Protein AF-A0A7C4ZB69-F1 (afdb_monomer_lite)

Radius of gyration: 23.12 Å; chains: 1; bounding box: 70×53×35 Å

pLDDT: mean 79.79, std 21.78, range [31.44, 98.06]

Foldseek 3Di:
DDDDDDDDDDDDDDDDDPPPPVPVQQAAEEEEFEDVSVVCVVLLVVQPSYDYDPPDGQEYEFEEAPVRVVVCCVVPPPRHYQYDYPDPDHPPHDPDDSNVSSVCVSVVND

Sequence (110 aa):
MIRDIGGVEDTKVDECNSAQDAKTQKRIRVLLFGKDVELLAPICEKFPQIELVKENPDFIITYGGDGTLISAELKYPNLPKVPILNSSRGHRCIPHPPEYVIKRLAEGTL

Structure (mmCIF, N/CA/C/O backbone):
data_AF-A0A7C4ZB69-F1
#
_entry.id   AF-A0A7C4ZB69-F1
#
loop_
_atom_site.group_PDB
_atom_site.id
_atom_site.type_symbol
_atom_site.label_atom_id
_atom_site.label_alt_id
_atom_site.label_comp_id
_atom_site.label_asym_id
_atom_site.label_entity_id
_atom_site.label_seq_id
_atom_site.pdbx_PDB_ins_code
_atom_site.Cartn_x
_atom_site.Cartn_y
_atom_site.Cartn_z
_atom_site.occupancy
_atom_site.B_iso_or_equiv
_atom_site.auth_seq_id
_atom_site.auth_comp_id
_atom_site.auth_asym_id
_atom_site.auth_atom_id
_atom_site.pdbx_PDB_model_num
ATOM 1 N N . MET A 1 1 ? -59.053 26.831 -20.832 1.00 43.75 1 MET A N 1
ATOM 2 C CA . MET A 1 1 ? -57.914 27.728 -20.553 1.00 43.75 1 MET A CA 1
ATOM 3 C C . MET A 1 1 ? -57.957 27.989 -19.058 1.00 43.75 1 MET A C 1
ATOM 5 O O . MET A 1 1 ? -58.867 28.665 -18.611 1.00 43.75 1 MET A O 1
ATOM 9 N N . ILE A 1 2 ? -57.132 27.298 -18.276 1.00 43.56 2 ILE A N 1
ATOM 10 C CA . ILE A 1 2 ? -57.141 27.384 -16.809 1.00 43.56 2 ILE A CA 1
ATOM 11 C C . ILE A 1 2 ? -55.713 27.337 -16.288 1.00 43.56 2 ILE A C 1
ATOM 13 O O . ILE A 1 2 ? -54.879 26.660 -16.894 1.00 43.56 2 ILE A O 1
ATOM 17 N N . ARG A 1 3 ? -55.568 27.958 -15.110 1.00 32.47 3 ARG A N 1
ATOM 18 C CA . ARG A 1 3 ? -54.425 28.043 -14.192 1.00 32.47 3 ARG A CA 1
ATOM 19 C C . ARG A 1 3 ? -53.520 29.247 -14.429 1.00 32.47 3 ARG A C 1
ATOM 21 O O . ARG A 1 3 ? -53.169 29.523 -15.566 1.00 32.47 3 ARG A O 1
ATOM 28 N N . ASP A 1 4 ? -53.019 29.950 -13.427 1.00 35.41 4 ASP A N 1
ATOM 29 C CA . ASP A 1 4 ? -53.320 30.138 -12.001 1.00 35.41 4 ASP A CA 1
ATOM 30 C C . ASP A 1 4 ? -52.243 31.138 -11.533 1.00 35.41 4 ASP A C 1
ATOM 32 O O . ASP A 1 4 ? -51.114 31.064 -12.008 1.00 35.41 4 ASP A O 1
ATOM 36 N N . ILE A 1 5 ? -52.617 32.027 -10.612 1.00 48.03 5 ILE A N 1
ATOM 37 C CA . ILE A 1 5 ? -51.852 32.450 -9.422 1.00 48.03 5 ILE A CA 1
ATOM 38 C C . ILE A 1 5 ? -50.454 33.077 -9.613 1.00 48.03 5 ILE A C 1
ATOM 40 O O . ILE A 1 5 ? -49.512 32.495 -10.141 1.00 48.03 5 ILE A O 1
ATOM 44 N N . GLY A 1 6 ? -50.322 34.282 -9.049 1.00 36.31 6 GLY A N 1
ATOM 45 C CA . GLY A 1 6 ? -49.064 35.004 -8.910 1.00 36.31 6 GLY A CA 1
ATOM 46 C C . GLY A 1 6 ? -48.138 34.459 -7.816 1.00 36.31 6 GLY A C 1
ATOM 47 O O . GLY A 1 6 ? -48.573 33.831 -6.855 1.00 36.31 6 GLY A O 1
ATOM 48 N N . GLY A 1 7 ? -46.854 34.775 -7.961 1.00 33.28 7 GLY A N 1
ATOM 49 C CA . GLY A 1 7 ? -45.846 34.824 -6.897 1.00 33.28 7 GLY A CA 1
ATOM 50 C C . GLY A 1 7 ? -45.174 36.194 -7.029 1.00 33.28 7 GLY A C 1
ATOM 51 O O . GLY A 1 7 ? -44.743 36.536 -8.125 1.00 33.28 7 GLY A O 1
ATOM 52 N N . VAL A 1 8 ? -45.371 37.121 -6.089 1.00 39.72 8 VAL A N 1
ATOM 53 C CA . VAL A 1 8 ? -44.670 37.242 -4.797 1.00 39.72 8 VAL A CA 1
ATOM 54 C C . VAL A 1 8 ? -43.181 37.513 -5.013 1.00 39.72 8 VAL A C 1
ATOM 56 O O . VAL A 1 8 ? -42.430 36.659 -5.478 1.00 39.72 8 VAL A O 1
ATOM 59 N N . GLU A 1 9 ? -42.833 38.760 -4.701 1.00 37.56 9 GLU A N 1
ATOM 60 C CA . GLU A 1 9 ? -41.495 39.312 -4.553 1.00 37.56 9 GLU A CA 1
ATOM 61 C C . GLU A 1 9 ? -40.703 38.624 -3.432 1.00 37.56 9 GLU A C 1
ATOM 63 O O . GLU A 1 9 ? -41.236 37.886 -2.606 1.00 37.56 9 GLU A O 1
ATOM 68 N N . ASP A 1 10 ? -39.421 38.977 -3.421 1.00 31.44 10 ASP A N 1
ATOM 69 C CA . ASP A 1 10 ? -38.567 39.131 -2.251 1.00 31.44 10 ASP A CA 1
ATOM 70 C C . ASP A 1 10 ? -37.397 38.161 -2.069 1.00 31.44 10 ASP A C 1
ATOM 72 O O . ASP A 1 10 ? -37.504 36.942 -1.953 1.00 31.44 10 ASP A O 1
ATOM 76 N N . THR A 1 11 ? -36.286 38.849 -1.798 1.00 35.12 11 THR A N 1
ATOM 77 C CA . THR A 1 11 ? -35.204 38.531 -0.860 1.00 35.12 11 THR A CA 1
ATOM 78 C C . THR A 1 11 ? -33.891 38.025 -1.456 1.00 35.12 11 THR A C 1
ATOM 80 O O . THR A 1 11 ? -33.701 36.857 -1.779 1.00 35.12 11 THR A O 1
ATOM 83 N N . LYS A 1 12 ? -32.927 38.956 -1.497 1.00 47.19 12 LYS A N 1
ATOM 84 C CA . LYS A 1 12 ? -31.493 38.684 -1.370 1.00 47.19 12 LYS A CA 1
ATOM 85 C C . LYS A 1 12 ? -31.233 37.958 -0.050 1.00 47.19 12 LYS A C 1
ATOM 87 O O . LYS A 1 12 ? -31.535 38.531 0.988 1.00 47.19 12 LYS A O 1
ATOM 92 N N . VAL A 1 13 ? -30.625 36.784 -0.122 1.00 35.25 13 VAL A N 1
ATOM 93 C CA . VAL A 1 13 ? -29.932 36.055 0.953 1.00 35.25 13 VAL A CA 1
ATOM 94 C C . VAL A 1 13 ? -29.069 35.003 0.244 1.00 35.25 13 VAL A C 1
ATOM 96 O O . VAL A 1 13 ? -29.503 34.448 -0.760 1.00 35.25 13 VAL A O 1
ATOM 99 N N . ASP A 1 14 ? -27.856 34.628 0.605 1.00 37.31 14 ASP A N 1
ATOM 100 C CA . ASP A 1 14 ? -26.822 35.107 1.510 1.00 37.31 14 ASP A CA 1
ATOM 101 C C . ASP A 1 14 ? -25.552 34.338 1.085 1.00 37.31 14 ASP A C 1
ATOM 103 O O . ASP A 1 14 ? -25.620 33.334 0.366 1.00 37.31 14 ASP A O 1
ATOM 107 N N . GLU A 1 15 ? -24.389 34.834 1.492 1.00 51.53 15 GLU A N 1
ATOM 108 C CA . GLU A 1 15 ? -23.071 34.215 1.337 1.00 51.53 15 GLU A CA 1
ATOM 109 C C . GLU A 1 15 ? -23.091 32.687 1.539 1.00 51.53 15 GLU A C 1
ATOM 111 O O . GLU A 1 15 ? -23.416 32.196 2.618 1.00 51.53 15 GLU A O 1
ATOM 116 N N . CYS A 1 16 ? -22.687 31.910 0.528 1.00 37.69 16 CYS A N 1
ATOM 117 C CA . CYS A 1 16 ? -22.610 30.454 0.664 1.00 37.69 16 CYS A CA 1
ATOM 118 C C . CYS A 1 16 ? -21.157 29.974 0.820 1.00 37.69 16 CYS A C 1
ATOM 120 O O . CYS A 1 16 ? -20.492 29.567 -0.129 1.00 37.69 16 CYS A O 1
ATOM 122 N N . ASN A 1 17 ? -20.692 30.074 2.069 1.00 44.84 17 ASN A N 1
ATOM 123 C CA . ASN A 1 17 ? -19.948 29.060 2.828 1.00 44.84 17 ASN A CA 1
ATOM 124 C C . ASN A 1 17 ? -18.706 28.402 2.198 1.00 44.84 17 ASN A C 1
ATOM 126 O O . ASN A 1 17 ? -18.672 27.204 1.923 1.00 44.84 17 ASN A O 1
ATOM 130 N N . SER A 1 18 ? -17.599 29.143 2.191 1.00 44.59 18 SER A N 1
ATOM 131 C CA . SER A 1 18 ? -16.220 28.657 2.011 1.00 44.59 18 SER A CA 1
ATOM 132 C C . SER A 1 18 ? -15.655 27.839 3.197 1.00 44.59 18 SER A C 1
ATOM 134 O O . SER A 1 18 ? -14.445 27.807 3.410 1.00 44.59 18 SER A O 1
ATOM 136 N N . ALA A 1 19 ? -16.494 27.148 3.977 1.00 48.03 19 ALA A N 1
ATOM 137 C CA . ALA A 1 19 ? -16.048 26.434 5.184 1.00 48.03 19 ALA A CA 1
ATOM 138 C C . ALA A 1 19 ? -16.822 25.141 5.520 1.00 48.03 19 ALA A C 1
ATOM 140 O O . ALA A 1 19 ? -16.573 24.552 6.571 1.00 48.03 19 ALA A O 1
ATOM 141 N N . GLN A 1 20 ? -17.750 24.679 4.667 1.00 46.12 20 GLN A N 1
ATOM 142 C CA . GLN A 1 20 ? -18.690 23.597 5.021 1.00 46.12 20 GLN A CA 1
ATOM 143 C C . GLN A 1 20 ? -18.571 22.294 4.207 1.00 46.12 20 GLN A C 1
ATOM 145 O O . GLN A 1 20 ? -19.396 21.403 4.378 1.00 46.12 20 GLN A O 1
ATOM 150 N N . ASP A 1 21 ? -17.498 22.112 3.429 1.00 44.44 21 ASP A N 1
ATOM 151 C CA . ASP A 1 21 ? -17.197 20.841 2.736 1.00 44.44 21 ASP A CA 1
ATOM 152 C C . ASP A 1 21 ? -16.018 20.061 3.343 1.00 44.44 21 ASP A C 1
ATOM 154 O O . ASP A 1 21 ? -15.513 19.100 2.761 1.00 44.44 21 ASP A O 1
ATOM 158 N N . ALA A 1 22 ? -15.615 20.393 4.571 1.00 47.12 22 ALA A N 1
ATOM 159 C CA . ALA A 1 22 ? -14.806 19.505 5.402 1.00 47.12 22 ALA A CA 1
ATOM 160 C C . ALA A 1 22 ? -15.689 18.371 5.954 1.00 47.12 22 ALA A C 1
ATOM 162 O O . ALA A 1 22 ? -15.840 18.205 7.164 1.00 47.12 22 ALA A O 1
ATOM 163 N N . LYS A 1 23 ? -16.311 17.580 5.064 1.00 46.44 23 LYS A N 1
ATOM 164 C CA . LYS A 1 23 ? -16.843 16.268 5.441 1.00 46.44 23 LYS A CA 1
ATOM 165 C C . LYS A 1 23 ? -15.718 15.549 6.168 1.00 46.44 23 LYS A C 1
ATOM 167 O O . LYS A 1 23 ? -14.622 15.437 5.625 1.00 46.44 23 LYS A O 1
ATOM 172 N N . THR A 1 24 ? -16.001 15.071 7.373 1.00 55.00 24 THR A N 1
ATOM 173 C CA . THR A 1 24 ? -15.181 14.154 8.165 1.00 55.00 24 THR A CA 1
ATOM 174 C C . THR A 1 24 ? -14.897 12.891 7.345 1.00 55.00 24 THR A C 1
ATOM 176 O O . THR A 1 24 ? -15.523 11.851 7.535 1.00 55.00 24 THR A O 1
ATOM 179 N N . GLN A 1 25 ? -14.024 12.982 6.342 1.00 62.03 25 GLN A N 1
ATOM 180 C CA . GLN A 1 25 ? -13.641 11.845 5.529 1.00 62.03 25 GLN A CA 1
ATOM 181 C C . GLN A 1 25 ? -12.734 10.993 6.401 1.00 62.03 25 GLN A C 1
ATOM 183 O O . GLN A 1 25 ? -11.645 11.412 6.793 1.00 62.03 25 GLN A O 1
ATOM 188 N N . LYS A 1 26 ? -13.243 9.816 6.772 1.00 79.31 26 LYS A N 1
ATOM 189 C CA . LYS A 1 26 ? -12.492 8.800 7.500 1.00 79.31 26 LYS A CA 1
ATOM 190 C C . LYS A 1 26 ? -11.187 8.545 6.746 1.00 79.31 26 LYS A C 1
ATOM 192 O O . LYS A 1 26 ? -11.222 8.075 5.611 1.00 79.31 26 LYS A O 1
ATOM 197 N N . ARG A 1 27 ? -10.059 8.872 7.375 1.00 90.12 27 ARG A N 1
ATOM 198 C CA . ARG A 1 27 ? -8.737 8.577 6.826 1.00 90.12 27 ARG A CA 1
ATOM 199 C C . ARG A 1 27 ? -8.486 7.076 6.892 1.00 90.12 27 ARG A C 1
ATOM 201 O O . ARG A 1 27 ? -8.844 6.420 7.869 1.00 90.12 27 ARG A O 1
ATOM 208 N N . ILE A 1 28 ? -7.896 6.547 5.835 1.00 94.38 28 ILE A N 1
ATOM 209 C CA . ILE A 1 28 ? -7.468 5.163 5.713 1.00 94.38 28 ILE A CA 1
ATOM 210 C C . ILE A 1 28 ? -6.036 5.093 6.228 1.00 94.38 28 ILE A C 1
ATOM 212 O O . ILE A 1 28 ? -5.151 5.764 5.694 1.00 94.38 28 ILE A O 1
ATOM 216 N N . ARG A 1 29 ? -5.798 4.276 7.256 1.00 96.81 29 ARG A N 1
ATOM 217 C CA . ARG A 1 29 ? -4.463 4.115 7.835 1.00 96.81 29 ARG A CA 1
ATOM 218 C C . ARG A 1 29 ? -3.699 3.058 7.059 1.00 96.81 29 ARG A C 1
ATOM 220 O O . ARG A 1 29 ? -4.124 1.905 6.973 1.00 96.81 29 ARG A O 1
ATOM 227 N N . VAL A 1 30 ? -2.564 3.440 6.502 1.00 97.31 30 VAL A N 1
ATOM 228 C CA . VAL A 1 30 ? -1.779 2.603 5.601 1.00 97.31 30 VAL A CA 1
ATOM 229 C C . VAL A 1 30 ? -0.380 2.409 6.156 1.00 97.31 30 VAL A C 1
ATOM 231 O O . VAL A 1 30 ? 0.294 3.371 6.515 1.00 97.31 30 VAL A O 1
ATOM 234 N N . LEU A 1 31 ? 0.082 1.161 6.160 1.00 98.06 31 LEU A N 1
ATOM 235 C CA . LEU A 1 31 ? 1.486 0.832 6.370 1.00 98.06 31 LEU A CA 1
ATOM 236 C C . LEU A 1 31 ? 2.139 0.467 5.036 1.00 98.06 31 LEU A C 1
ATOM 238 O O . LEU A 1 31 ? 1.602 -0.311 4.247 1.00 98.06 31 LEU A O 1
ATOM 242 N N . LEU A 1 32 ? 3.324 1.022 4.804 1.00 97.44 32 LEU A N 1
ATOM 243 C CA . LEU A 1 32 ? 4.161 0.743 3.644 1.00 97.44 32 LEU A CA 1
ATOM 244 C C . LEU A 1 32 ? 5.120 -0.417 3.953 1.00 97.44 32 LEU A C 1
ATOM 246 O O . LEU A 1 32 ? 5.820 -0.391 4.966 1.00 97.44 32 LEU A O 1
ATOM 250 N N . PHE A 1 33 ? 5.166 -1.436 3.092 1.00 96.94 33 PHE A N 1
ATOM 251 C CA . PHE A 1 33 ? 6.056 -2.588 3.241 1.00 96.94 33 PHE A CA 1
ATOM 252 C C . PHE A 1 33 ? 6.769 -2.977 1.932 1.00 96.94 33 PHE A C 1
ATOM 254 O O . PHE A 1 33 ? 6.138 -3.219 0.905 1.00 96.94 33 PHE A O 1
ATOM 261 N N . GLY A 1 34 ? 8.096 -3.101 1.963 1.00 93.12 34 GLY A N 1
ATOM 262 C CA . GLY A 1 34 ? 8.903 -3.503 0.806 1.00 93.12 34 GLY A CA 1
ATOM 263 C C . GLY A 1 34 ? 10.311 -2.915 0.853 1.00 93.12 34 GLY A C 1
ATOM 264 O O . GLY A 1 34 ? 10.616 -2.135 1.747 1.00 93.12 34 GLY A O 1
ATOM 265 N N . LYS A 1 35 ? 11.167 -3.308 -0.098 1.00 87.56 35 LYS A N 1
ATOM 266 C CA . LYS A 1 35 ? 12.568 -2.851 -0.169 1.00 87.56 35 LYS A CA 1
ATOM 267 C C . L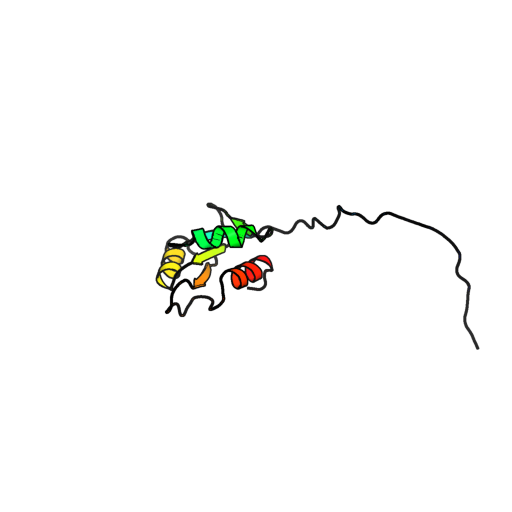YS A 1 35 ? 12.705 -1.396 -0.632 1.00 87.56 35 LYS A C 1
ATOM 269 O O . LYS A 1 35 ? 13.591 -0.710 -0.150 1.00 87.56 35 LYS A O 1
ATOM 274 N N . ASP A 1 36 ? 11.843 -0.973 -1.556 1.00 89.56 36 ASP A N 1
ATOM 275 C CA . ASP A 1 36 ? 11.880 0.359 -2.181 1.00 89.56 36 ASP A CA 1
ATOM 276 C C . ASP A 1 36 ? 10.575 1.124 -1.914 1.00 89.56 36 ASP A C 1
ATOM 278 O O . ASP A 1 36 ? 10.083 1.885 -2.750 1.00 89.56 36 ASP A O 1
ATOM 282 N N . VAL A 1 37 ? 9.925 0.832 -0.786 1.00 92.38 37 VAL A N 1
ATOM 283 C CA . VAL A 1 37 ? 8.572 1.324 -0.506 1.00 92.38 37 VAL A CA 1
ATOM 284 C C . VAL A 1 37 ? 8.546 2.823 -0.206 1.00 92.38 37 VAL A C 1
ATOM 286 O O . VAL A 1 37 ? 7.513 3.473 -0.345 1.00 92.38 37 VAL A O 1
ATOM 289 N N . GLU A 1 38 ? 9.697 3.398 0.122 1.00 92.38 38 GLU A N 1
ATOM 290 C CA . GLU A 1 38 ? 9.917 4.830 0.295 1.00 92.38 38 GLU A CA 1
ATOM 291 C C . GLU A 1 38 ? 9.546 5.617 -0.971 1.00 92.38 38 GLU A C 1
ATOM 293 O O . GLU A 1 38 ? 9.109 6.761 -0.875 1.00 92.38 38 GLU A O 1
ATOM 298 N N . LEU A 1 39 ? 9.622 4.992 -2.154 1.00 92.12 39 LEU A N 1
ATOM 299 C CA . LEU A 1 39 ? 9.180 5.590 -3.419 1.00 92.12 39 LEU A CA 1
ATOM 300 C C . LEU A 1 39 ? 7.663 5.844 -3.465 1.00 92.12 39 LEU A C 1
ATOM 302 O O . LEU A 1 39 ? 7.203 6.682 -4.241 1.00 92.12 39 LEU A O 1
ATOM 306 N N . LEU A 1 40 ? 6.879 5.143 -2.640 1.00 94.00 40 LEU A N 1
ATOM 307 C CA . LEU A 1 40 ? 5.426 5.301 -2.568 1.00 94.00 40 LEU A CA 1
ATOM 308 C C . LEU A 1 40 ? 4.981 6.377 -1.579 1.00 94.00 40 LEU A C 1
ATOM 310 O O . LEU A 1 40 ? 3.875 6.898 -1.728 1.00 94.00 40 LEU A O 1
ATOM 314 N N . ALA A 1 41 ? 5.815 6.725 -0.597 1.00 94.44 41 ALA A N 1
ATOM 315 C CA . ALA A 1 41 ? 5.502 7.748 0.399 1.00 94.44 41 ALA A CA 1
ATOM 316 C C . ALA A 1 41 ? 5.083 9.096 -0.227 1.00 94.44 41 ALA A C 1
ATOM 318 O O . ALA A 1 41 ? 3.961 9.527 0.048 1.00 94.44 41 ALA A O 1
ATOM 319 N N . PRO A 1 42 ? 5.857 9.705 -1.154 1.00 96.06 42 PRO A N 1
ATOM 320 C CA . PRO A 1 42 ? 5.470 10.984 -1.756 1.00 96.06 42 PRO A CA 1
ATOM 321 C C . PRO A 1 42 ? 4.211 10.883 -2.627 1.00 96.06 42 PRO A C 1
ATOM 323 O O . PRO A 1 42 ? 3.573 11.892 -2.906 1.00 96.06 42 PRO A O 1
ATOM 326 N N . ILE A 1 43 ? 3.840 9.684 -3.089 1.00 95.00 43 ILE A N 1
ATOM 327 C CA . ILE A 1 43 ? 2.595 9.470 -3.836 1.00 95.00 43 ILE A CA 1
ATOM 328 C C . ILE A 1 43 ? 1.416 9.425 -2.865 1.00 95.00 43 ILE A C 1
ATOM 330 O O . ILE A 1 43 ? 0.401 10.060 -3.124 1.00 95.00 43 ILE A O 1
ATOM 334 N N . CYS A 1 44 ? 1.556 8.716 -1.742 1.00 93.88 44 CYS A N 1
ATOM 335 C CA . CYS A 1 44 ? 0.526 8.627 -0.706 1.00 93.88 44 CYS A CA 1
ATOM 336 C C . CYS A 1 44 ? 0.229 9.995 -0.077 1.00 93.88 44 CYS A C 1
ATOM 338 O O . CYS A 1 44 ? -0.933 10.323 0.132 1.00 93.88 44 CYS A O 1
ATOM 340 N N . GLU A 1 45 ? 1.258 10.814 0.156 1.00 93.69 45 GLU A N 1
ATOM 341 C CA . GLU A 1 45 ? 1.133 12.162 0.732 1.00 93.69 45 GLU A CA 1
ATOM 342 C C . GLU A 1 45 ? 0.290 13.125 -0.121 1.00 93.69 45 GLU A C 1
ATOM 344 O O . GLU A 1 45 ? -0.259 14.093 0.405 1.00 93.69 45 GLU A O 1
ATOM 349 N N . LYS A 1 46 ? 0.121 12.852 -1.424 1.00 94.88 46 LYS A N 1
ATOM 350 C CA . LYS A 1 46 ? -0.773 13.631 -2.298 1.00 94.88 46 LYS A CA 1
ATOM 351 C C . LYS A 1 46 ? -2.257 13.435 -1.966 1.00 94.88 46 LYS A C 1
ATOM 353 O O . LYS A 1 46 ? -3.079 14.234 -2.413 1.00 94.88 46 LYS A O 1
ATOM 358 N N . PHE A 1 47 ? -2.615 12.379 -1.233 1.00 93.56 47 PHE A N 1
ATOM 359 C CA . PHE A 1 47 ? -4.001 12.000 -0.966 1.00 93.56 47 PHE A CA 1
ATOM 360 C C . PHE A 1 47 ? -4.350 12.223 0.514 1.00 93.56 47 PHE A C 1
ATOM 362 O O . PHE A 1 47 ? -3.932 11.437 1.362 1.00 93.56 47 PHE A O 1
ATOM 369 N N . PRO A 1 48 ? -5.162 13.241 0.862 1.00 92.31 48 PRO A N 1
ATOM 370 C CA . PRO A 1 48 ? -5.501 13.549 2.257 1.00 92.31 48 PRO A CA 1
ATOM 371 C C . PRO A 1 48 ? -6.346 12.464 2.950 1.00 92.31 48 PRO A C 1
ATOM 373 O O . PRO A 1 48 ? -6.490 12.483 4.173 1.00 92.31 48 PRO A O 1
ATOM 376 N N . GLN A 1 49 ? -6.918 11.530 2.182 1.00 94.06 49 GLN A N 1
ATOM 377 C CA . GLN A 1 49 ? -7.630 10.357 2.690 1.00 94.06 49 GLN A CA 1
ATOM 378 C C . GLN A 1 49 ? -6.683 9.277 3.218 1.00 94.06 49 GLN A C 1
ATOM 380 O O . GLN A 1 49 ? -7.144 8.389 3.926 1.00 94.06 49 GLN A O 1
ATOM 385 N N . ILE A 1 50 ? -5.393 9.317 2.877 1.00 95.12 50 ILE A N 1
ATOM 386 C CA . ILE A 1 50 ? -4.410 8.320 3.298 1.00 95.12 50 ILE A CA 1
ATOM 387 C C . ILE A 1 50 ? -3.588 8.881 4.454 1.00 95.12 50 ILE A C 1
ATOM 389 O O . ILE A 1 50 ? -3.028 9.970 4.383 1.00 95.12 50 ILE A O 1
ATOM 393 N N . GLU A 1 51 ? -3.487 8.101 5.522 1.00 96.25 51 GLU A N 1
ATOM 394 C CA . GLU A 1 51 ? -2.625 8.379 6.661 1.00 96.25 51 GLU A CA 1
ATOM 395 C C . GLU A 1 51 ? -1.554 7.292 6.750 1.00 96.25 51 GLU A C 1
ATOM 397 O O . GLU A 1 51 ? -1.868 6.119 6.957 1.00 96.25 51 GLU A O 1
ATOM 402 N N . LEU A 1 52 ? -0.282 7.663 6.586 1.00 96.69 52 LEU A N 1
ATOM 403 C CA . LEU A 1 52 ? 0.825 6.720 6.735 1.00 96.69 52 LEU A CA 1
ATOM 404 C C . LEU A 1 52 ? 1.092 6.455 8.220 1.00 96.69 52 LEU A C 1
ATOM 406 O O . LEU A 1 52 ? 1.465 7.362 8.963 1.00 96.69 52 LEU A O 1
ATOM 410 N N . VAL A 1 53 ? 0.937 5.202 8.646 1.00 96.88 53 VAL A N 1
ATOM 411 C CA . VAL A 1 53 ? 1.109 4.780 10.041 1.00 96.88 53 VAL A CA 1
ATOM 412 C C . VAL A 1 53 ? 2.124 3.647 10.164 1.00 96.88 53 VAL A C 1
ATOM 414 O O . VAL A 1 53 ? 2.308 2.835 9.256 1.00 96.88 53 VAL A O 1
ATOM 417 N N . LYS A 1 54 ? 2.777 3.562 11.326 1.00 95.00 54 LYS A N 1
ATOM 418 C CA . LYS A 1 54 ? 3.651 2.430 11.687 1.00 95.00 54 LYS A CA 1
ATOM 419 C C . LYS A 1 54 ? 2.936 1.369 12.522 1.00 95.00 54 LYS A C 1
ATOM 421 O O . LYS A 1 54 ? 3.373 0.222 12.551 1.00 95.00 54 LYS A O 1
ATOM 426 N N . GLU A 1 55 ? 1.844 1.747 13.179 1.00 94.50 55 GLU A N 1
ATOM 427 C CA . GLU A 1 55 ? 1.101 0.912 14.119 1.00 94.50 55 GLU A CA 1
ATOM 428 C C . GLU A 1 55 ? -0.395 0.956 13.800 1.00 94.50 55 GLU A C 1
ATOM 430 O O . GLU A 1 55 ? -0.914 1.984 13.370 1.00 94.50 55 GLU A O 1
ATOM 435 N N . ASN A 1 56 ? -1.085 -0.166 14.024 1.00 94.56 56 ASN A N 1
ATOM 436 C CA . ASN A 1 56 ? -2.523 -0.335 13.778 1.00 94.56 56 ASN A CA 1
ATOM 437 C C . ASN A 1 56 ? -3.007 0.101 12.373 1.00 94.56 56 ASN A C 1
ATOM 439 O O . ASN A 1 56 ? -3.978 0.856 12.284 1.00 94.56 56 ASN A O 1
ATOM 443 N N . PRO A 1 57 ? -2.364 -0.337 11.272 1.00 97.12 57 PRO A N 1
ATOM 444 C CA . PRO A 1 57 ? -2.835 -0.011 9.930 1.00 97.12 57 PRO A CA 1
ATOM 445 C C . PRO A 1 57 ? -4.140 -0.738 9.590 1.00 97.12 57 PRO A C 1
ATOM 447 O O . PRO A 1 57 ? -4.362 -1.873 10.010 1.00 97.12 57 PRO A O 1
ATOM 450 N N . ASP A 1 58 ? -4.966 -0.095 8.769 1.00 96.12 58 ASP A N 1
ATOM 451 C CA . ASP A 1 58 ? -6.140 -0.714 8.152 1.00 96.12 58 ASP A CA 1
ATOM 452 C C . ASP A 1 58 ? -5.741 -1.516 6.906 1.00 96.12 58 ASP A C 1
ATOM 454 O O . ASP A 1 58 ? -6.321 -2.563 6.642 1.00 96.12 58 ASP A O 1
ATOM 458 N N . PHE A 1 59 ? -4.730 -1.049 6.162 1.00 96.50 59 PHE A N 1
ATOM 459 C CA . PHE A 1 59 ? -4.204 -1.700 4.958 1.00 96.50 59 PHE A CA 1
ATOM 460 C C . PHE A 1 59 ? -2.679 -1.713 4.934 1.00 96.50 59 PHE A C 1
ATOM 462 O O . PHE A 1 59 ? -2.015 -0.823 5.469 1.00 96.50 59 PHE A O 1
ATOM 469 N N . ILE A 1 60 ? -2.122 -2.694 4.226 1.00 97.50 60 ILE A N 1
ATOM 470 C CA . ILE A 1 60 ? -0.688 -2.767 3.944 1.00 97.50 60 ILE A CA 1
ATOM 471 C C . ILE A 1 60 ? -0.466 -2.629 2.448 1.00 97.50 60 ILE A C 1
ATOM 473 O O . ILE A 1 60 ? -0.817 -3.526 1.682 1.00 97.50 60 ILE A O 1
ATOM 477 N N . ILE A 1 61 ? 0.159 -1.534 2.023 1.00 96.69 61 ILE A N 1
ATOM 478 C CA . ILE A 1 61 ? 0.639 -1.417 0.647 1.00 96.69 61 ILE A CA 1
ATOM 479 C C . ILE A 1 61 ? 1.982 -2.131 0.568 1.00 96.69 61 ILE A C 1
ATOM 481 O O . ILE A 1 61 ? 2.943 -1.754 1.243 1.00 96.69 61 ILE A O 1
ATOM 485 N N . THR A 1 62 ? 2.045 -3.165 -0.269 1.00 95.81 62 THR A N 1
ATOM 486 C CA . THR A 1 62 ? 3.298 -3.875 -0.535 1.00 95.81 62 THR A CA 1
ATOM 487 C C . THR A 1 62 ? 3.883 -3.407 -1.858 1.00 95.81 62 THR A C 1
ATOM 489 O O . THR A 1 62 ? 3.151 -3.294 -2.839 1.00 95.81 62 THR A O 1
ATOM 492 N N . TYR A 1 63 ? 5.187 -3.133 -1.896 1.00 94.44 63 TYR A N 1
ATOM 493 C CA . TYR A 1 63 ? 5.881 -2.708 -3.114 1.00 94.44 63 TYR A CA 1
ATOM 494 C C . TYR A 1 63 ? 7.022 -3.665 -3.450 1.00 94.44 63 TYR A C 1
ATOM 496 O O . TYR A 1 63 ? 7.996 -3.794 -2.702 1.00 94.44 63 TYR A O 1
ATOM 504 N N . GLY A 1 64 ? 6.875 -4.402 -4.552 1.00 90.00 64 GLY A N 1
ATOM 505 C CA . GLY A 1 64 ? 7.803 -5.474 -4.908 1.00 90.00 64 GLY A CA 1
ATOM 506 C C . GLY A 1 64 ? 7.195 -6.517 -5.838 1.00 90.00 64 GLY A C 1
ATOM 507 O O . GLY A 1 64 ? 6.454 -6.186 -6.760 1.00 90.00 64 GLY A O 1
ATOM 508 N N . GLY A 1 65 ? 7.547 -7.782 -5.612 1.00 89.50 65 GLY A N 1
ATOM 509 C CA . GLY A 1 65 ? 6.925 -8.938 -6.263 1.00 89.50 65 GLY A CA 1
ATOM 510 C C . GLY A 1 65 ? 6.251 -9.861 -5.246 1.00 89.50 65 GLY A C 1
ATOM 511 O O . GLY A 1 65 ? 6.086 -9.504 -4.079 1.00 89.50 65 GLY A O 1
ATOM 512 N N . ASP A 1 66 ? 5.932 -11.085 -5.664 1.00 89.00 66 ASP A N 1
ATOM 513 C CA . ASP A 1 66 ? 5.241 -12.079 -4.830 1.00 89.00 66 ASP A CA 1
ATOM 514 C C . ASP A 1 66 ? 5.962 -12.365 -3.501 1.00 89.00 66 ASP A C 1
ATOM 516 O O . ASP A 1 66 ? 5.315 -12.524 -2.469 1.00 89.00 66 ASP A O 1
ATOM 520 N N . GLY A 1 67 ? 7.300 -12.372 -3.494 1.00 91.19 67 GLY A N 1
ATOM 521 C CA . GLY A 1 67 ? 8.077 -12.567 -2.265 1.00 91.19 67 GLY A CA 1
ATOM 522 C C . GLY A 1 67 ? 7.818 -11.482 -1.214 1.00 91.19 67 GLY A C 1
ATOM 523 O O . GLY A 1 67 ? 7.738 -11.784 -0.022 1.00 91.19 67 GLY A O 1
ATOM 524 N N . THR A 1 68 ? 7.611 -10.233 -1.647 1.00 93.38 68 THR A N 1
ATOM 525 C CA . THR A 1 68 ? 7.243 -9.126 -0.753 1.00 93.38 68 THR A CA 1
ATOM 526 C C . THR A 1 68 ? 5.834 -9.324 -0.206 1.00 93.38 68 THR A C 1
ATOM 528 O O . THR A 1 68 ? 5.625 -9.158 0.993 1.00 93.38 68 THR A O 1
ATOM 531 N N . LEU A 1 69 ? 4.883 -9.728 -1.054 1.00 93.31 69 LEU A N 1
ATOM 532 C CA . LEU A 1 69 ? 3.503 -9.990 -0.643 1.00 93.31 69 LEU A CA 1
ATOM 533 C C . LEU A 1 69 ? 3.426 -11.123 0.395 1.00 93.31 69 LEU A C 1
ATOM 535 O O . LEU A 1 69 ? 2.790 -10.962 1.433 1.00 93.31 69 LEU A O 1
ATOM 539 N N . ILE A 1 70 ? 4.128 -12.235 0.160 1.00 94.19 70 ILE A N 1
ATOM 540 C CA . ILE A 1 70 ? 4.194 -13.364 1.102 1.00 94.19 70 ILE A CA 1
ATOM 541 C C . ILE A 1 70 ? 4.839 -12.931 2.423 1.00 94.19 70 ILE A C 1
ATOM 543 O O . ILE A 1 70 ? 4.316 -13.228 3.495 1.00 94.19 70 ILE A O 1
ATOM 547 N N . SER A 1 71 ? 5.948 -12.187 2.365 1.00 95.88 71 SER A N 1
ATOM 548 C CA . SER A 1 71 ? 6.614 -11.674 3.570 1.00 95.88 71 SER A CA 1
ATOM 549 C C . SER A 1 71 ? 5.703 -10.738 4.373 1.00 95.88 71 SER A C 1
ATOM 551 O O . SER A 1 71 ? 5.733 -10.759 5.604 1.00 95.88 71 SER A O 1
ATOM 553 N N . ALA A 1 72 ? 4.868 -9.945 3.695 1.00 96.25 72 ALA A N 1
ATOM 554 C CA . ALA A 1 72 ? 3.879 -9.094 4.344 1.00 96.25 72 ALA A CA 1
ATOM 555 C C . ALA A 1 72 ? 2.779 -9.911 5.034 1.00 96.25 72 ALA A C 1
ATOM 557 O O . ALA A 1 72 ? 2.398 -9.567 6.146 1.00 96.25 72 ALA A O 1
ATOM 558 N N . GLU A 1 73 ? 2.295 -10.997 4.421 1.00 96.69 73 GLU A N 1
ATOM 559 C CA . GLU A 1 73 ? 1.317 -11.899 5.050 1.00 96.69 73 GLU A CA 1
ATOM 560 C C . GLU A 1 73 ? 1.880 -12.557 6.311 1.00 96.69 73 GLU A C 1
ATOM 562 O O . GLU A 1 73 ? 1.221 -12.560 7.346 1.00 96.69 73 GLU A O 1
ATOM 567 N N . LEU A 1 74 ? 3.125 -13.041 6.254 1.00 97.31 74 LEU A N 1
ATOM 568 C CA . LEU A 1 74 ? 3.786 -13.658 7.407 1.00 97.31 74 LEU A CA 1
ATOM 569 C C . LEU A 1 74 ? 3.990 -12.670 8.561 1.00 97.31 74 LEU A C 1
ATOM 571 O O . LEU A 1 74 ? 3.831 -13.039 9.723 1.00 97.31 74 LEU A O 1
ATOM 575 N N . LYS A 1 75 ? 4.353 -11.420 8.253 1.00 97.19 75 LYS A N 1
ATOM 576 C CA . LYS A 1 75 ? 4.602 -10.390 9.270 1.00 97.19 75 LYS A CA 1
ATOM 577 C C . LYS A 1 75 ? 3.313 -9.771 9.817 1.00 97.19 75 LYS A C 1
ATOM 579 O O . LYS A 1 75 ? 3.272 -9.379 10.980 1.00 97.19 75 LYS A O 1
ATOM 584 N N . TYR A 1 76 ? 2.284 -9.665 8.985 1.00 96.31 76 TYR A N 1
ATOM 585 C CA . TYR A 1 76 ? 1.040 -8.968 9.288 1.00 96.31 76 TYR A CA 1
ATOM 586 C C . TYR A 1 76 ? -0.173 -9.809 8.864 1.00 96.31 76 TYR A C 1
ATOM 588 O O . TYR A 1 76 ? -0.851 -9.479 7.882 1.00 96.31 76 TYR A O 1
ATOM 596 N N . PRO A 1 77 ? -0.460 -10.910 9.570 1.00 95.19 77 PRO A N 1
ATOM 597 C CA . PRO A 1 77 ? -1.539 -11.813 9.196 1.00 95.19 77 PRO A CA 1
ATOM 598 C C . PRO A 1 77 ? -2.905 -11.123 9.287 1.00 95.19 77 PRO A C 1
ATOM 600 O O . PRO A 1 77 ? -3.120 -10.259 10.137 1.00 95.19 77 PRO A O 1
ATOM 603 N N . ASN A 1 78 ? -3.840 -11.518 8.419 1.00 93.56 78 ASN A N 1
ATOM 604 C CA . ASN A 1 78 ? -5.245 -11.063 8.398 1.00 93.56 78 ASN A CA 1
ATOM 605 C C . ASN A 1 78 ? -5.494 -9.575 8.085 1.00 93.56 78 ASN A C 1
ATOM 607 O O . ASN A 1 78 ? -6.647 -9.180 7.926 1.00 93.56 78 ASN A O 1
ATOM 611 N N . LEU A 1 79 ? -4.458 -8.743 7.958 1.00 96.38 79 LEU A N 1
ATOM 612 C CA . LEU A 1 79 ? -4.618 -7.389 7.424 1.00 96.38 79 LEU A CA 1
ATOM 613 C C . LEU A 1 79 ? -4.758 -7.433 5.896 1.00 96.38 79 LEU A C 1
ATOM 615 O O . LEU A 1 79 ? -4.095 -8.254 5.269 1.00 96.38 79 LEU A O 1
ATOM 619 N N . PRO A 1 80 ? -5.583 -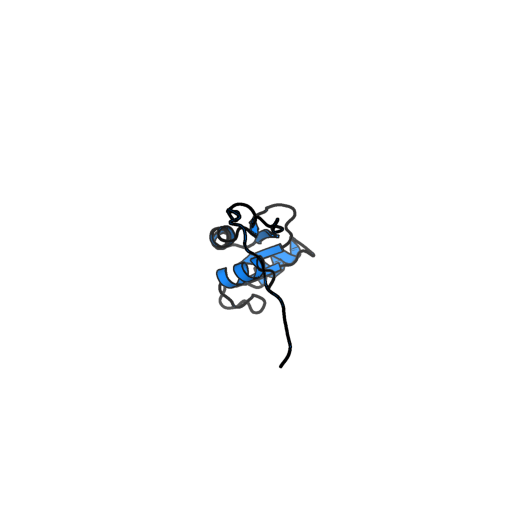6.597 5.254 1.00 95.25 80 PRO A N 1
ATOM 620 C CA . PRO A 1 80 ? -5.684 -6.567 3.798 1.00 95.25 80 PRO A CA 1
ATOM 621 C C . PRO A 1 80 ? -4.413 -5.980 3.164 1.00 95.25 80 PRO A C 1
ATOM 623 O O . PRO A 1 80 ? -3.867 -4.974 3.627 1.00 95.25 80 PRO A O 1
ATOM 626 N N . LYS A 1 81 ? -3.927 -6.622 2.092 1.00 95.62 81 LYS A N 1
ATOM 627 C CA . LYS A 1 81 ? -2.723 -6.210 1.353 1.00 95.62 81 LYS A CA 1
ATOM 628 C C . LYS A 1 81 ? -3.122 -5.600 0.015 1.00 95.62 81 LYS A C 1
ATOM 630 O O . LYS A 1 81 ? -3.971 -6.138 -0.687 1.00 95.62 81 LYS A O 1
ATOM 635 N N . VAL A 1 82 ? -2.441 -4.526 -0.360 1.00 95.75 82 VAL A N 1
ATOM 636 C CA . VAL A 1 82 ? -2.545 -3.867 -1.664 1.00 95.75 82 VAL A CA 1
ATOM 637 C C . VAL A 1 82 ? -1.204 -4.057 -2.376 1.00 95.75 82 VAL A C 1
ATOM 639 O O . VAL A 1 82 ? -0.259 -3.307 -2.117 1.00 95.75 82 VAL A O 1
ATOM 642 N N . PRO A 1 83 ? -1.045 -5.113 -3.194 1.00 93.50 83 PRO A N 1
ATOM 643 C CA . PRO A 1 83 ? 0.223 -5.398 -3.847 1.00 93.50 83 PRO A CA 1
ATOM 644 C C . PRO A 1 83 ? 0.428 -4.534 -5.087 1.00 93.50 83 PRO A C 1
ATOM 646 O O . PRO A 1 83 ? -0.242 -4.717 -6.100 1.00 93.50 83 PRO A O 1
ATOM 649 N N . ILE A 1 84 ? 1.397 -3.624 -5.020 1.00 92.56 84 ILE A N 1
ATOM 650 C CA . ILE A 1 84 ? 1.843 -2.787 -6.133 1.00 92.56 84 ILE A CA 1
ATOM 651 C C . ILE A 1 84 ? 3.135 -3.372 -6.702 1.00 92.56 84 ILE A C 1
ATOM 653 O O . ILE A 1 84 ? 4.102 -3.649 -5.984 1.00 92.56 84 ILE A O 1
ATOM 657 N N . LEU A 1 85 ? 3.141 -3.570 -8.017 1.00 85.00 85 LEU A N 1
ATOM 658 C CA . LEU A 1 85 ? 4.245 -4.208 -8.713 1.00 85.00 85 LEU A CA 1
ATOM 659 C C . LEU A 1 85 ? 5.455 -3.267 -8.835 1.00 85.00 85 LEU A C 1
ATOM 661 O O . LEU A 1 85 ? 5.342 -2.190 -9.410 1.00 85.00 85 LEU A O 1
ATOM 665 N N . ASN A 1 86 ? 6.625 -3.719 -8.373 1.00 77.19 86 ASN A N 1
ATOM 666 C CA . ASN A 1 86 ? 7.933 -3.090 -8.642 1.00 77.19 86 ASN A CA 1
ATOM 667 C C . ASN A 1 86 ? 8.891 -4.045 -9.384 1.00 77.19 86 ASN A C 1
ATOM 669 O O . ASN A 1 86 ? 10.108 -3.983 -9.233 1.00 77.19 86 ASN A O 1
ATOM 673 N N . SER A 1 87 ? 8.362 -5.033 -10.111 1.00 67.31 87 SER A N 1
ATOM 674 C CA . SER A 1 87 ? 9.184 -6.039 -10.794 1.00 67.31 87 SER A CA 1
ATOM 675 C C . SER A 1 87 ? 8.566 -6.489 -12.110 1.00 67.31 87 SER A C 1
ATOM 677 O O . SER A 1 87 ? 7.363 -6.396 -12.313 1.00 67.31 87 SER A O 1
ATOM 679 N N . SER A 1 88 ? 9.372 -7.054 -13.002 1.00 60.62 88 SER A N 1
ATOM 680 C CA . SER A 1 88 ? 8.902 -7.529 -14.309 1.00 60.62 88 SER A CA 1
ATOM 681 C C . SER A 1 88 ? 8.085 -8.835 -14.253 1.00 60.62 88 SER A C 1
ATOM 683 O O . SER A 1 88 ? 7.651 -9.306 -15.298 1.00 60.62 88 SER A O 1
ATOM 685 N N . ARG A 1 89 ? 7.928 -9.480 -13.079 1.00 61.59 89 ARG A N 1
ATOM 686 C CA . ARG A 1 89 ? 7.406 -10.864 -12.951 1.00 61.59 89 ARG A CA 1
ATOM 687 C C . ARG A 1 89 ? 6.377 -11.098 -11.829 1.00 61.59 89 ARG A C 1
ATOM 689 O O . ARG A 1 89 ? 6.122 -12.250 -11.477 1.00 61.59 89 ARG A O 1
ATOM 696 N N . GLY A 1 90 ? 5.790 -10.056 -11.243 1.00 61.38 90 GLY A N 1
ATOM 697 C CA . GLY A 1 90 ? 4.780 -10.228 -10.189 1.00 61.38 90 GLY A CA 1
ATOM 698 C C . GLY A 1 90 ? 3.396 -10.504 -10.772 1.00 61.38 90 GLY A C 1
ATOM 699 O O . GLY A 1 90 ? 2.704 -9.583 -11.188 1.00 61.38 90 GLY A O 1
ATOM 700 N N . HIS A 1 91 ? 2.997 -11.777 -10.790 1.00 67.56 91 HIS A N 1
ATOM 701 C CA . HIS A 1 91 ? 1.699 -12.211 -11.321 1.00 67.56 91 HIS A CA 1
ATOM 702 C C . HIS A 1 91 ? 0.540 -11.936 -10.352 1.00 67.56 91 HIS A C 1
ATOM 704 O O . HIS A 1 91 ? -0.612 -11.912 -10.774 1.00 67.56 91 HIS A O 1
ATOM 710 N N . ARG A 1 92 ? 0.833 -11.744 -9.057 1.00 75.06 92 ARG A N 1
ATOM 711 C CA . ARG A 1 92 ? -0.168 -11.475 -8.007 1.00 75.06 92 ARG A CA 1
ATOM 712 C C . ARG A 1 92 ? -0.261 -10.002 -7.608 1.00 75.06 92 ARG A C 1
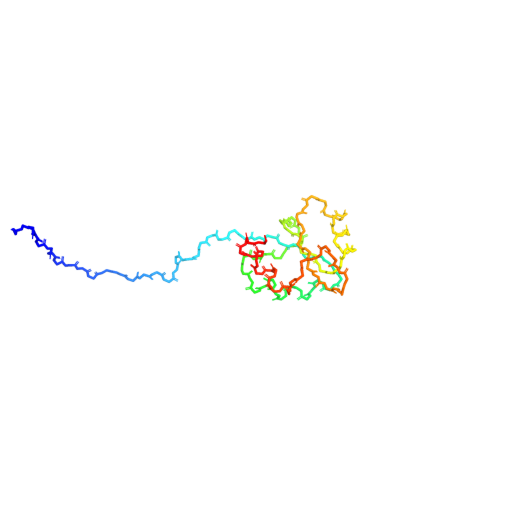ATOM 714 O O . ARG A 1 92 ? -1.000 -9.664 -6.687 1.00 75.06 92 ARG A O 1
ATOM 721 N N . CYS A 1 93 ? 0.505 -9.136 -8.263 1.00 78.69 93 CYS A N 1
ATOM 722 C CA . CYS A 1 93 ? 0.467 -7.700 -8.023 1.00 78.69 93 CYS A CA 1
ATOM 723 C C . CYS A 1 93 ? -0.515 -7.023 -8.976 1.00 78.69 93 CYS A C 1
ATOM 725 O O . CYS A 1 93 ? -0.731 -7.488 -10.094 1.00 78.69 93 CYS A O 1
ATOM 727 N N . ILE A 1 94 ? -1.071 -5.894 -8.546 1.00 81.06 94 ILE A N 1
ATOM 728 C CA . ILE A 1 94 ? -1.945 -5.070 -9.373 1.00 81.06 94 ILE A CA 1
ATOM 729 C C . ILE A 1 94 ? -1.098 -4.509 -10.531 1.00 81.06 94 ILE A C 1
ATOM 731 O O . ILE A 1 94 ? -0.130 -3.786 -10.269 1.00 81.06 94 ILE A O 1
ATOM 735 N N . PRO A 1 95 ? -1.418 -4.822 -11.803 1.00 81.62 95 PRO A N 1
ATOM 736 C CA . PRO A 1 95 ? -0.610 -4.448 -12.964 1.00 81.62 95 PRO A CA 1
ATOM 737 C C . PRO A 1 95 ? -0.903 -3.006 -13.413 1.00 81.62 95 PRO A C 1
ATOM 739 O O . PRO A 1 95 ? -1.119 -2.732 -14.593 1.00 81.62 95 PRO A O 1
ATOM 742 N N . HIS A 1 96 ? -0.938 -2.073 -12.462 1.00 85.81 96 HIS A N 1
ATOM 743 C CA . HIS A 1 96 ? -1.168 -0.653 -12.706 1.00 85.81 96 HIS A CA 1
ATOM 744 C C . HIS A 1 96 ? -0.082 0.198 -12.041 1.00 85.81 96 HIS A C 1
ATOM 746 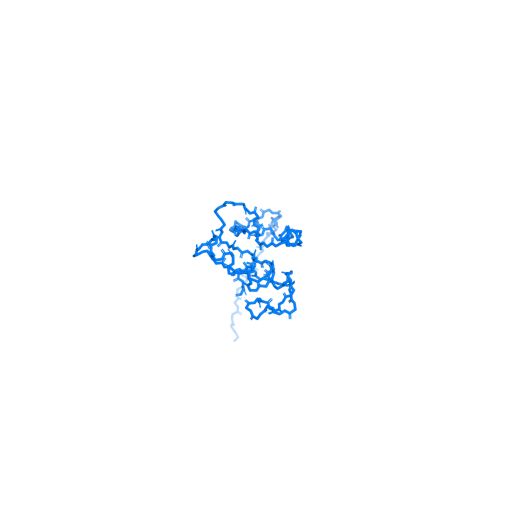O O . HIS A 1 96 ? 0.509 -0.230 -11.047 1.00 85.81 96 HIS A O 1
ATOM 752 N N . PRO A 1 97 ? 0.179 1.414 -12.559 1.00 88.44 97 PRO A N 1
ATOM 753 C CA . PRO A 1 97 ? 1.127 2.331 -11.942 1.00 88.44 97 PRO A CA 1
ATOM 754 C C . PRO A 1 97 ? 0.761 2.623 -10.478 1.00 88.44 97 PRO A C 1
ATOM 756 O O . PRO A 1 97 ? -0.431 2.720 -10.168 1.00 88.44 97 PRO A O 1
ATOM 759 N N . PRO A 1 98 ? 1.746 2.841 -9.586 1.00 91.56 98 PRO A N 1
ATOM 760 C CA . PRO A 1 98 ? 1.478 3.044 -8.164 1.00 91.56 98 PRO A CA 1
ATOM 761 C C . PRO A 1 98 ? 0.470 4.158 -7.870 1.00 91.56 98 PRO A C 1
ATOM 763 O O . PRO A 1 98 ? -0.433 3.976 -7.061 1.00 91.56 98 PRO A O 1
ATOM 766 N N . GLU A 1 99 ? 0.567 5.283 -8.580 1.00 92.69 99 GLU A N 1
ATOM 767 C CA . GLU A 1 99 ? -0.339 6.426 -8.415 1.00 92.69 99 GLU A CA 1
ATOM 768 C C . GLU A 1 99 ? -1.797 6.083 -8.736 1.00 92.69 99 GLU A C 1
ATOM 770 O O . GLU A 1 99 ? -2.703 6.533 -8.039 1.00 92.69 99 GLU A O 1
ATOM 775 N N . TYR A 1 100 ? -2.034 5.220 -9.727 1.00 92.06 100 TYR A N 1
ATOM 776 C CA . TYR A 1 100 ? -3.380 4.756 -10.058 1.00 92.06 100 TYR A CA 1
ATOM 777 C C . TYR A 1 100 ? -3.968 3.893 -8.937 1.00 92.06 100 TYR A C 1
ATOM 779 O O . TYR A 1 100 ? -5.111 4.091 -8.529 1.00 92.06 100 TYR A O 1
ATOM 787 N N . VAL A 1 101 ? -3.178 2.953 -8.413 1.00 93.44 101 VAL A N 1
ATOM 788 C CA . VAL A 1 101 ? -3.615 2.048 -7.341 1.00 93.44 101 VAL A CA 1
ATOM 789 C C . VAL A 1 101 ? -3.874 2.818 -6.047 1.00 93.44 101 VAL A C 1
ATOM 791 O O . VAL A 1 101 ? -4.914 2.634 -5.419 1.00 93.44 101 VAL A O 1
ATOM 794 N N . ILE A 1 102 ? -2.960 3.717 -5.674 1.00 93.38 102 ILE A N 1
ATOM 795 C CA . ILE A 1 102 ? -3.066 4.550 -4.468 1.00 93.38 102 ILE A CA 1
ATO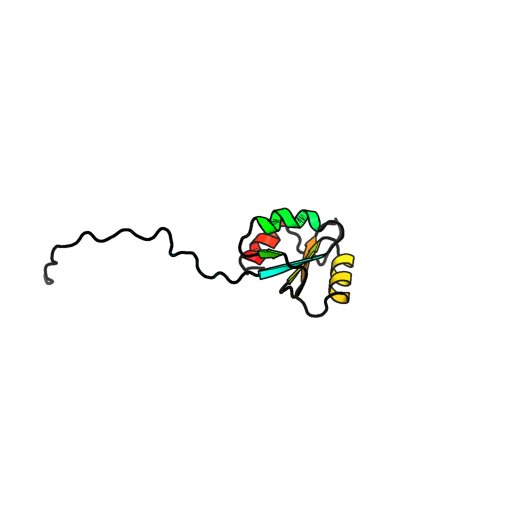M 796 C C . ILE A 1 102 ? -4.283 5.476 -4.558 1.00 93.38 102 ILE A C 1
ATOM 798 O O . ILE A 1 102 ? -5.024 5.602 -3.585 1.00 93.38 102 ILE A O 1
ATOM 802 N N . LYS A 1 103 ? -4.555 6.052 -5.736 1.00 93.62 103 LYS A N 1
ATOM 803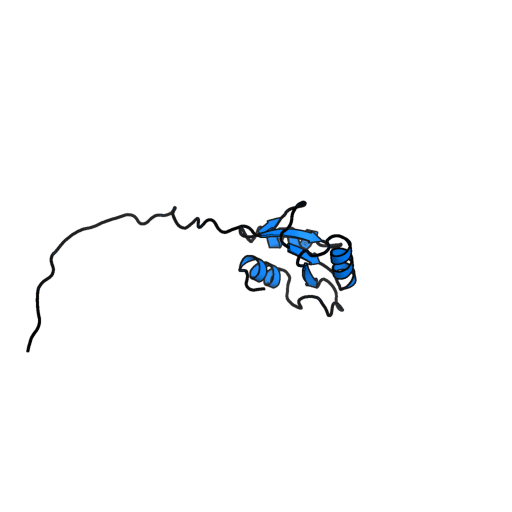 C CA . LYS A 1 103 ? -5.766 6.845 -5.968 1.00 93.62 103 LYS A CA 1
ATOM 804 C C . LYS A 1 103 ? -7.039 6.026 -5.735 1.00 93.62 103 LYS A C 1
ATOM 806 O O . LYS A 1 103 ? -7.910 6.463 -4.991 1.00 93.62 103 LYS A O 1
ATOM 811 N N . ARG A 1 104 ? -7.146 4.828 -6.323 1.00 93.69 104 ARG A N 1
ATOM 812 C CA . ARG A 1 104 ? -8.327 3.962 -6.128 1.00 93.69 104 ARG A CA 1
ATOM 813 C C . ARG A 1 104 ? -8.494 3.523 -4.680 1.00 93.69 104 ARG A C 1
ATOM 815 O O . ARG A 1 104 ? -9.619 3.447 -4.196 1.00 93.69 104 ARG A O 1
ATOM 822 N N . LEU A 1 105 ? -7.386 3.273 -3.982 1.00 93.12 105 LEU A N 1
ATOM 823 C CA . LEU A 1 105 ? -7.408 2.992 -2.551 1.00 93.12 105 LEU A CA 1
ATOM 824 C C . LEU A 1 105 ? -7.976 4.181 -1.763 1.00 93.12 105 LEU A C 1
ATOM 826 O O . LEU A 1 105 ? -8.868 3.981 -0.944 1.00 93.12 105 LEU A O 1
ATOM 830 N N . ALA A 1 106 ? -7.513 5.404 -2.041 1.00 91.50 106 ALA A N 1
ATOM 831 C CA . ALA A 1 106 ? -8.012 6.627 -1.405 1.00 91.50 106 ALA A CA 1
ATOM 832 C C . ALA A 1 106 ? -9.508 6.872 -1.676 1.00 91.50 106 ALA A C 1
ATOM 834 O O . ALA A 1 106 ? -10.223 7.370 -0.809 1.00 91.50 106 ALA A O 1
ATOM 835 N N . GLU A 1 107 ? -9.987 6.503 -2.866 1.00 91.00 107 GLU A N 1
ATOM 836 C CA . GLU A 1 107 ? -11.390 6.628 -3.281 1.00 91.00 107 GLU A CA 1
ATOM 837 C C . GLU A 1 107 ? -12.277 5.460 -2.806 1.00 91.00 107 GLU A C 1
ATOM 839 O O . GLU A 1 107 ? -13.497 5.522 -2.951 1.00 91.00 107 GLU A O 1
ATOM 844 N N . GLY A 1 108 ? -11.693 4.392 -2.248 1.00 88.19 108 GLY A N 1
ATOM 845 C CA . GLY A 1 108 ? -12.420 3.184 -1.845 1.00 88.19 108 GLY A CA 1
ATOM 846 C C . GLY A 1 108 ? -12.945 2.351 -3.021 1.00 88.19 108 GLY A C 1
ATOM 847 O O . GLY A 1 108 ? -13.897 1.591 -2.858 1.00 88.19 108 GLY A O 1
ATOM 848 N N . THR A 1 109 ? -12.347 2.495 -4.205 1.00 88.00 109 THR A N 1
ATOM 849 C CA . THR A 1 109 ? -12.764 1.831 -5.450 1.00 88.00 109 THR A CA 1
ATOM 850 C C . THR A 1 109 ? -11.777 0.754 -5.906 1.00 88.00 109 THR A C 1
ATOM 852 O O . THR A 1 109 ? -11.763 0.415 -7.086 1.00 88.00 109 THR A O 1
ATOM 855 N N . LEU A 1 110 ? -10.918 0.248 -5.013 1.00 78.94 110 LEU A N 1
ATOM 856 C CA . LEU A 1 110 ? -9.864 -0.720 -5.349 1.00 78.94 110 LEU A CA 1
ATOM 857 C C . LEU A 1 110 ? -10.398 -1.960 -6.086 1.00 78.94 110 LEU A C 1
ATOM 859 O O . LEU A 1 110 ? -11.391 -2.553 -5.613 1.00 78.94 110 LEU A O 1
#

Secondary structure (DSSP, 8-state):
-----------------TTS------PEEEEEEETTGGGGHHHHTT-TTEEE-SSS-SEEEEEESHHHHHHHHHHSTTS-EEEEE-STT-TTSB-S-HHHHHHHHHHT--